Protein AF-A0A2X2W6G7-F1 (afdb_monomer_lite)

Foldseek 3Di:
DVVLQDPVLQCLVPPCPVDDDPDHPQLLVQLVVVCVVVVHPDPVVSLVVVVVDPPSCVSSVHPDRDDPVVNVCCCVSCVVSSVVSVVSVCVVCLVVLCVVPVVVSVVPPPDPVVPQDPDLVSDPVSVVVVVVVQVVVCVVPVPRDDD

Sequence (147 aa):
MKMLIPQSFYNAYYSSTGRPRDYSLSSMLTAFIVQKILGISETELFINILNLSKELRSLCNLNKVPHESQFSRFKSNFIQHIHSFFNHLVDITEPICKKLNSELSKIIIADTTCIEAYVKENNPKYFESLLNTGKVAKKKNSNIIIF

Secondary structure (DSSP, 8-state):
-GGGS-HHHHHHHTS--SS--SS-HHHHHHHHHHHHHTT---HHHHHHHHHH-HHHHHHTT-SSPPPHHHHHHHHHHHHHHHHHHHHHHHHHHHHHHHHH-HHHHH-S-S--TT---SSGGG-HHHHHHHHHHHHHHHHH-TT----

InterPro domains:
  IPR008490 Transposase InsH, N-terminal [PF05598] (8-76)

Radius of gyration: 22.39 Å; chains: 1; bounding box: 59×37×56 Å

Structure (mmCIF, N/CA/C/O backbone):
data_AF-A0A2X2W6G7-F1
#
_entry.id   AF-A0A2X2W6G7-F1
#
loop_
_atom_site.group_PDB
_atom_site.id
_atom_site.type_symbol
_atom_site.label_atom_id
_atom_site.label_alt_id
_atom_site.label_comp_id
_atom_site.label_asym_id
_atom_site.label_entity_id
_atom_site.label_seq_id
_atom_site.pdbx_PDB_ins_code
_atom_site.Cartn_x
_atom_site.Cartn_y
_atom_site.Cartn_z
_atom_site.occupancy
_atom_site.B_iso_or_equiv
_atom_site.auth_seq_id
_atom_site.auth_comp_id
_atom_site.auth_asym_id
_atom_site.auth_atom_id
_atom_site.pdbx_PDB_model_num
ATOM 1 N N . MET A 1 1 ? 6.331 -10.532 4.046 1.00 79.62 1 MET A N 1
ATOM 2 C CA . MET A 1 1 ? 5.569 -10.021 2.883 1.00 79.62 1 MET A CA 1
ATOM 3 C C . MET A 1 1 ? 5.287 -11.098 1.838 1.00 79.62 1 MET A C 1
ATOM 5 O O . MET A 1 1 ? 4.125 -11.393 1.635 1.00 79.62 1 MET A O 1
ATOM 9 N N . LYS A 1 2 ? 6.293 -11.736 1.212 1.00 80.00 2 LYS A N 1
ATOM 10 C CA . LYS A 1 2 ? 6.070 -12.720 0.123 1.00 80.00 2 LYS A CA 1
ATOM 11 C C . LYS A 1 2 ? 5.066 -13.842 0.445 1.00 80.00 2 LYS A C 1
ATOM 13 O O . LYS A 1 2 ? 4.282 -14.185 -0.420 1.00 80.00 2 LYS A O 1
ATOM 18 N N . MET A 1 3 ? 5.060 -14.358 1.676 1.00 86.12 3 MET A N 1
ATOM 19 C CA . MET A 1 3 ? 4.130 -15.416 2.109 1.00 86.12 3 MET A CA 1
ATOM 20 C C . MET A 1 3 ? 2.677 -14.951 2.288 1.00 86.12 3 MET A C 1
ATOM 22 O O . MET A 1 3 ? 1.789 -15.785 2.360 1.00 86.12 3 MET A O 1
ATOM 26 N N . LEU A 1 4 ? 2.441 -13.641 2.395 1.00 90.75 4 LEU A N 1
ATOM 27 C CA . LEU A 1 4 ? 1.111 -13.069 2.630 1.00 90.75 4 LEU A CA 1
ATOM 28 C C . LEU A 1 4 ? 0.411 -12.672 1.327 1.00 90.75 4 LEU A C 1
ATOM 30 O O . LEU A 1 4 ? -0.777 -12.383 1.338 1.00 90.75 4 LEU A O 1
ATOM 34 N N . ILE A 1 5 ? 1.149 -12.581 0.218 1.00 93.12 5 ILE A N 1
ATOM 35 C CA . ILE A 1 5 ? 0.612 -12.122 -1.063 1.00 93.12 5 ILE A CA 1
ATOM 36 C C . ILE A 1 5 ? -0.111 -13.297 -1.736 1.00 93.12 5 ILE A C 1
ATOM 38 O O . ILE A 1 5 ? 0.545 -14.299 -2.027 1.00 93.12 5 ILE A O 1
ATOM 42 N N . PRO A 1 6 ? -1.413 -13.178 -2.062 1.00 93.56 6 PRO A N 1
ATOM 43 C CA . PRO A 1 6 ? -2.123 -14.191 -2.824 1.00 93.56 6 PRO A CA 1
ATOM 44 C C . PRO A 1 6 ? -1.435 -14.488 -4.155 1.00 93.56 6 PRO A C 1
ATOM 46 O O . PRO A 1 6 ? -1.022 -13.574 -4.879 1.00 93.56 6 PRO A O 1
ATOM 49 N N . GLN A 1 7 ? -1.387 -15.768 -4.524 1.00 93.62 7 GLN A N 1
ATOM 50 C CA . GLN A 1 7 ? -0.758 -16.203 -5.773 1.00 93.62 7 GLN A CA 1
ATOM 51 C C . GLN A 1 7 ? -1.377 -15.523 -7.004 1.00 93.62 7 GLN A C 1
ATOM 53 O O . GLN A 1 7 ? -0.671 -15.198 -7.956 1.00 93.62 7 GLN A O 1
ATOM 58 N N . SER A 1 8 ? -2.684 -15.245 -6.971 1.00 94.81 8 SER A N 1
ATOM 59 C CA . SER A 1 8 ? -3.388 -14.517 -8.032 1.00 94.81 8 SER A CA 1
ATOM 60 C C . SER A 1 8 ? -2.820 -13.112 -8.257 1.00 94.81 8 SER A C 1
ATOM 62 O O . SER A 1 8 ? -2.610 -12.714 -9.401 1.00 94.81 8 SER A O 1
ATOM 64 N N . PHE A 1 9 ? -2.507 -12.377 -7.185 1.00 96.25 9 PHE A N 1
ATOM 65 C CA . PHE A 1 9 ? -1.894 -11.052 -7.277 1.00 96.25 9 PHE A CA 1
ATOM 66 C C . PHE A 1 9 ? -0.451 -11.150 -7.778 1.00 96.25 9 PHE A C 1
ATOM 68 O O . PHE A 1 9 ? -0.048 -10.403 -8.669 1.00 96.25 9 PHE A O 1
ATOM 75 N N . TYR A 1 10 ? 0.319 -12.113 -7.267 1.00 95.31 10 TYR A N 1
ATOM 76 C CA . TYR A 1 10 ? 1.674 -12.353 -7.759 1.00 95.31 10 TYR A CA 1
ATOM 77 C C . TYR A 1 10 ? 1.682 -12.595 -9.277 1.00 95.31 10 TYR A C 1
ATOM 79 O O . TYR A 1 10 ? 2.390 -11.904 -10.012 1.00 95.31 10 TYR A O 1
ATOM 87 N N . ASN A 1 11 ? 0.832 -13.506 -9.755 1.00 94.75 11 ASN A N 1
ATOM 88 C CA . ASN A 1 11 ? 0.717 -13.835 -11.174 1.00 94.75 11 ASN A CA 1
ATOM 89 C C . ASN A 1 11 ? 0.271 -12.628 -12.008 1.00 94.75 11 ASN A C 1
ATOM 91 O O . ASN A 1 11 ? 0.847 -12.370 -13.062 1.00 94.75 11 ASN A O 1
ATOM 95 N N . ALA A 1 12 ? -0.710 -11.856 -11.532 1.00 94.75 12 ALA A N 1
ATOM 96 C CA . ALA A 1 12 ? -1.168 -10.653 -12.223 1.00 94.75 12 ALA A CA 1
ATOM 97 C C . ALA A 1 12 ? -0.053 -9.602 -12.342 1.00 94.75 12 ALA A C 1
ATOM 99 O O . ALA A 1 12 ? 0.148 -9.023 -13.412 1.00 94.75 12 ALA A O 1
ATOM 100 N N . TYR A 1 13 ? 0.716 -9.381 -11.272 1.00 94.94 13 TYR A N 1
ATOM 101 C CA . TYR A 1 13 ? 1.792 -8.393 -11.262 1.00 94.94 13 TYR A CA 1
ATOM 102 C C . TYR A 1 13 ? 2.936 -8.757 -12.212 1.00 94.94 13 TYR A C 1
ATOM 104 O O . TYR A 1 13 ? 3.426 -7.886 -12.935 1.00 94.94 13 TYR A O 1
ATOM 112 N N . TYR A 1 14 ? 3.343 -10.028 -12.229 1.00 93.25 14 TYR A N 1
ATOM 113 C CA . TYR A 1 14 ? 4.440 -10.529 -13.067 1.00 93.25 14 TYR A CA 1
ATOM 114 C C . TYR A 1 14 ? 3.983 -11.103 -14.414 1.00 93.25 14 TYR A C 1
ATOM 116 O O . TYR A 1 14 ? 4.782 -11.711 -15.124 1.00 93.25 14 TYR A O 1
ATOM 124 N N . SER A 1 15 ? 2.719 -10.895 -14.791 1.00 92.56 15 SER A N 1
ATOM 125 C CA . SER A 1 15 ? 2.242 -11.201 -16.139 1.00 92.56 15 SER A CA 1
ATOM 126 C C . SER A 1 15 ? 3.077 -10.456 -17.189 1.00 92.56 15 SER A C 1
ATOM 128 O O . SER A 1 15 ? 3.595 -9.363 -16.940 1.00 92.56 15 SER A O 1
ATOM 130 N N . SER A 1 16 ? 3.253 -11.064 -18.365 1.00 82.69 16 SER A N 1
ATOM 131 C CA . SER A 1 16 ? 4.088 -10.484 -19.419 1.00 82.69 16 SER A CA 1
ATOM 132 C C . SER A 1 16 ? 3.477 -9.179 -19.935 1.00 82.69 16 SER A C 1
ATOM 134 O O . SER A 1 16 ? 2.479 -9.188 -20.649 1.00 82.69 16 SER A O 1
ATOM 136 N N . THR A 1 17 ? 4.086 -8.045 -19.579 1.00 80.44 17 THR A N 1
ATOM 137 C CA . THR A 1 17 ? 3.672 -6.703 -20.028 1.00 80.44 17 THR A CA 1
ATOM 138 C C . THR A 1 17 ? 4.614 -6.102 -21.075 1.00 80.44 17 THR A C 1
ATOM 140 O O . THR A 1 17 ? 4.616 -4.891 -21.282 1.00 80.44 17 THR A O 1
ATOM 143 N N . GLY A 1 18 ? 5.481 -6.914 -21.691 1.00 76.44 18 GLY A N 1
ATOM 144 C CA . GLY A 1 18 ? 6.450 -6.480 -22.712 1.00 76.44 18 GLY A CA 1
ATOM 145 C C . GLY A 1 18 ? 7.601 -5.599 -22.202 1.00 76.44 18 GLY A C 1
ATOM 146 O O . GLY A 1 18 ? 8.544 -5.332 -22.940 1.00 76.44 18 GLY A O 1
ATOM 147 N N . ARG A 1 19 ? 7.560 -5.162 -20.938 1.00 78.25 19 ARG A N 1
ATOM 148 C CA . ARG A 1 19 ? 8.652 -4.474 -20.240 1.00 78.25 19 ARG A CA 1
ATOM 149 C C . ARG A 1 19 ? 8.802 -5.042 -18.830 1.00 78.25 19 ARG A C 1
ATOM 151 O O . ARG A 1 19 ? 7.784 -5.153 -18.139 1.00 78.25 19 ARG A O 1
ATOM 158 N N . PRO A 1 20 ? 10.027 -5.388 -18.396 1.00 82.69 20 PRO A N 1
ATOM 159 C CA . PRO A 1 20 ? 10.262 -5.808 -17.024 1.00 82.69 20 PRO A CA 1
ATOM 160 C C . PRO A 1 20 ? 9.945 -4.655 -16.067 1.00 82.69 20 PRO A C 1
ATOM 162 O O . PRO A 1 20 ? 10.126 -3.483 -16.397 1.00 82.69 20 PRO A O 1
ATOM 165 N N . ARG A 1 21 ? 9.434 -4.988 -14.881 1.00 88.81 21 ARG A N 1
ATOM 166 C CA . ARG A 1 21 ? 9.170 -4.000 -13.832 1.00 88.81 21 ARG A CA 1
ATOM 167 C C . ARG A 1 21 ? 10.437 -3.767 -13.019 1.00 88.81 21 ARG A C 1
ATOM 169 O O . ARG A 1 21 ? 11.046 -4.727 -12.561 1.00 88.81 21 ARG A O 1
ATOM 176 N N . ASP A 1 22 ? 10.759 -2.503 -12.765 1.00 91.06 22 ASP A N 1
ATOM 177 C CA . ASP A 1 22 ? 11.934 -2.115 -11.968 1.00 91.06 22 ASP A CA 1
ATOM 178 C C . ASP A 1 22 ? 11.794 -2.466 -10.477 1.00 91.06 22 ASP A C 1
ATOM 180 O O . ASP A 1 22 ? 12.781 -2.643 -9.766 1.00 91.06 22 ASP A O 1
ATOM 184 N N . TYR A 1 23 ? 10.552 -2.552 -9.992 1.00 94.44 23 TYR A N 1
ATOM 185 C CA . TYR A 1 23 ? 10.229 -2.753 -8.583 1.00 94.44 23 TYR A CA 1
ATOM 186 C C . TYR A 1 23 ? 9.495 -4.074 -8.383 1.00 94.44 23 TYR A C 1
ATOM 188 O O . TYR A 1 23 ? 8.578 -4.417 -9.134 1.00 94.44 23 TYR A O 1
ATOM 196 N N . SER A 1 24 ? 9.864 -4.808 -7.333 1.00 94.88 24 SER A N 1
ATOM 197 C CA . SER A 1 24 ? 9.149 -6.027 -6.959 1.00 94.88 24 SER A CA 1
ATOM 198 C C . SER A 1 24 ? 7.759 -5.698 -6.401 1.00 94.88 24 SER A C 1
ATOM 200 O O . SER A 1 24 ? 7.569 -4.651 -5.777 1.00 94.88 24 SER A O 1
ATOM 202 N N . LEU A 1 25 ? 6.803 -6.622 -6.556 1.00 95.44 25 LEU A N 1
ATOM 203 C CA . LEU A 1 25 ? 5.467 -6.498 -5.956 1.00 95.44 25 LEU A CA 1
ATOM 204 C C . LEU A 1 25 ? 5.550 -6.251 -4.444 1.00 95.44 25 LEU A C 1
ATOM 206 O O . LEU A 1 25 ? 4.866 -5.387 -3.906 1.00 95.44 25 LEU A O 1
ATOM 210 N N . SER A 1 26 ? 6.436 -6.987 -3.767 1.00 95.62 26 SER A N 1
ATOM 211 C CA . SER A 1 26 ? 6.648 -6.844 -2.329 1.00 95.62 26 SER A CA 1
ATOM 212 C C . SER A 1 26 ? 7.136 -5.444 -1.966 1.00 95.62 26 SER A C 1
ATOM 214 O O . SER A 1 26 ? 6.670 -4.903 -0.975 1.00 95.62 26 SER A O 1
ATOM 216 N N . SER A 1 27 ? 8.052 -4.862 -2.744 1.00 96.19 27 SER A N 1
ATOM 217 C CA . SER A 1 27 ? 8.588 -3.527 -2.461 1.00 96.19 27 SER A CA 1
ATOM 218 C C . SER A 1 27 ? 7.514 -2.450 -2.623 1.00 96.19 27 SER A C 1
ATOM 220 O O . SER A 1 27 ? 7.364 -1.594 -1.755 1.00 96.19 27 SER A O 1
ATOM 222 N N . MET A 1 28 ? 6.720 -2.526 -3.698 1.00 96.44 28 MET A N 1
ATOM 223 C CA . MET A 1 28 ? 5.619 -1.584 -3.938 1.00 96.44 28 MET A CA 1
ATOM 224 C C . MET A 1 28 ? 4.521 -1.698 -2.873 1.00 96.44 28 MET A C 1
ATOM 226 O O . MET A 1 28 ? 4.051 -0.675 -2.378 1.00 96.44 28 MET A O 1
ATOM 230 N N . LEU A 1 29 ? 4.147 -2.921 -2.473 1.00 95.88 29 LEU A N 1
ATOM 231 C CA . LEU A 1 29 ? 3.177 -3.137 -1.394 1.00 95.88 29 LEU A CA 1
ATOM 232 C C . LEU A 1 29 ? 3.687 -2.617 -0.052 1.00 95.88 29 LEU A C 1
ATOM 234 O O . LEU A 1 29 ? 2.956 -1.901 0.627 1.00 95.88 29 LEU A O 1
ATOM 238 N N . THR A 1 30 ? 4.932 -2.931 0.322 1.00 95.81 30 THR A N 1
ATOM 239 C CA . THR A 1 30 ? 5.510 -2.425 1.572 1.00 95.81 30 THR A CA 1
ATOM 240 C C . THR A 1 30 ? 5.552 -0.900 1.572 1.00 95.81 30 THR A C 1
ATOM 242 O O . THR A 1 30 ? 5.121 -0.297 2.547 1.00 95.81 30 THR A O 1
ATOM 245 N N . ALA A 1 31 ? 5.987 -0.269 0.476 1.00 96.31 31 ALA A N 1
ATOM 246 C CA . ALA A 1 31 ? 5.999 1.189 0.360 1.00 96.31 31 ALA A CA 1
ATOM 247 C C . ALA A 1 31 ? 4.596 1.792 0.532 1.00 96.31 31 ALA A C 1
ATOM 249 O O . ALA A 1 31 ? 4.430 2.763 1.267 1.00 96.31 31 ALA A O 1
ATOM 250 N N . PHE A 1 32 ? 3.576 1.184 -0.080 1.00 93.81 32 PHE A N 1
ATOM 251 C CA . PHE A 1 32 ? 2.191 1.637 0.050 1.00 93.81 32 PHE A CA 1
ATOM 252 C C . PHE A 1 32 ? 1.662 1.493 1.485 1.00 93.81 32 PHE A C 1
ATOM 254 O O . PHE A 1 32 ? 1.036 2.410 2.007 1.00 93.81 32 PHE A O 1
ATOM 261 N N . ILE A 1 33 ? 1.948 0.370 2.150 1.00 93.06 33 ILE A N 1
ATOM 262 C CA . ILE A 1 33 ? 1.555 0.135 3.547 1.00 93.06 33 ILE A CA 1
ATOM 263 C C . ILE A 1 33 ? 2.252 1.130 4.476 1.00 93.06 33 ILE A C 1
ATOM 265 O O . ILE A 1 33 ? 1.593 1.746 5.307 1.00 93.06 33 ILE A O 1
ATOM 269 N N . VAL A 1 34 ? 3.560 1.333 4.307 1.00 95.12 34 VAL A N 1
ATOM 270 C CA . VAL A 1 34 ? 4.342 2.289 5.103 1.00 95.12 34 VAL A CA 1
ATOM 271 C C . VAL A 1 34 ? 3.801 3.707 4.935 1.00 95.12 34 VAL A C 1
ATOM 273 O O . VAL A 1 34 ? 3.588 4.387 5.934 1.00 95.12 34 VAL A O 1
ATOM 276 N N . GLN A 1 35 ? 3.494 4.134 3.705 1.00 94.75 35 GLN A N 1
ATOM 277 C CA . GLN A 1 35 ? 2.869 5.437 3.457 1.00 94.75 35 GLN A CA 1
ATOM 278 C C . GLN A 1 35 ? 1.567 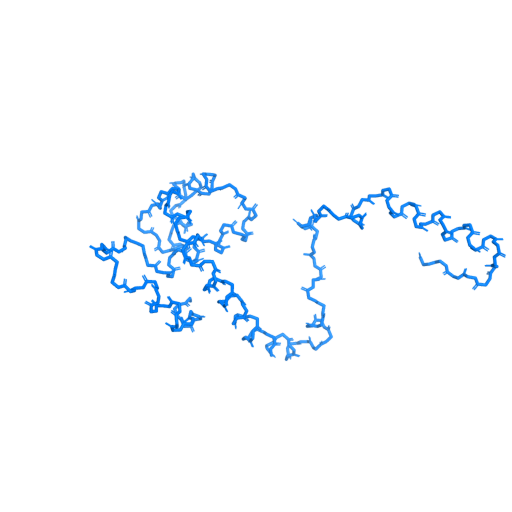5.607 4.260 1.00 94.75 35 GLN A C 1
ATOM 280 O O . GLN A 1 35 ? 1.321 6.680 4.811 1.00 94.75 35 GLN A O 1
ATOM 285 N N . LYS A 1 36 ? 0.746 4.550 4.353 1.00 90.88 36 LYS A N 1
ATOM 286 C CA . LYS A 1 36 ? -0.518 4.571 5.106 1.00 90.88 36 LYS A CA 1
ATOM 287 C C . LYS A 1 36 ? -0.335 4.515 6.616 1.00 90.88 36 LYS A C 1
ATOM 289 O O . LYS A 1 36 ? -1.031 5.248 7.306 1.00 90.88 36 LYS A O 1
ATOM 294 N N . ILE A 1 37 ? 0.617 3.732 7.119 1.00 90.75 37 ILE A N 1
ATOM 295 C CA . ILE A 1 37 ? 0.957 3.704 8.551 1.00 90.75 37 ILE A CA 1
ATOM 296 C C . ILE A 1 37 ? 1.442 5.080 9.022 1.00 90.75 37 ILE A C 1
ATOM 298 O O . ILE A 1 37 ? 1.087 5.515 10.110 1.00 90.75 37 ILE A O 1
ATOM 302 N N . LEU A 1 38 ? 2.213 5.784 8.190 1.00 91.12 38 LEU A N 1
ATOM 303 C CA . LEU A 1 38 ? 2.703 7.131 8.492 1.00 91.12 38 LEU A CA 1
ATOM 304 C C . LEU A 1 38 ? 1.642 8.231 8.308 1.00 91.12 38 LEU A C 1
ATOM 306 O O . LEU A 1 38 ? 1.949 9.400 8.521 1.00 91.12 38 LEU A O 1
ATOM 310 N N . GLY A 1 39 ? 0.419 7.892 7.882 1.00 90.31 39 GLY A N 1
ATOM 311 C CA . GLY A 1 39 ? -0.654 8.868 7.674 1.00 90.31 39 GLY A CA 1
ATOM 312 C C . GLY A 1 39 ? -0.411 9.846 6.518 1.00 90.31 39 GLY A C 1
ATOM 313 O O . GLY A 1 39 ? -1.030 10.904 6.467 1.00 90.31 39 GLY A O 1
ATOM 314 N N . ILE A 1 40 ? 0.479 9.521 5.574 1.00 92.00 40 ILE A N 1
ATOM 315 C CA . ILE A 1 40 ? 0.839 10.426 4.477 1.00 92.00 40 ILE A CA 1
ATOM 316 C C . ILE A 1 40 ? -0.171 10.271 3.329 1.00 92.00 40 ILE A C 1
ATOM 318 O O . ILE A 1 40 ? -0.277 9.208 2.702 1.00 92.00 40 ILE A O 1
ATOM 322 N N . SER A 1 41 ? -0.922 11.336 3.035 1.00 89.31 41 SER A N 1
ATOM 323 C CA . SER A 1 41 ? -1.871 11.365 1.911 1.00 89.31 41 SER A CA 1
ATOM 324 C C . SER A 1 41 ? -1.163 11.552 0.568 1.00 89.31 41 SER A C 1
ATOM 326 O O . SER A 1 41 ? -1.454 10.818 -0.380 1.00 89.31 41 SER A O 1
ATOM 328 N N .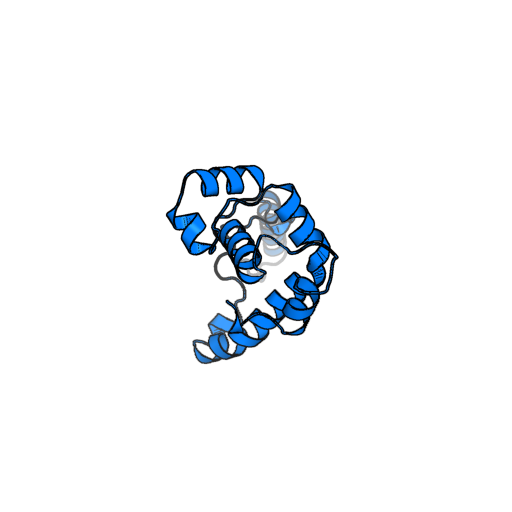 GLU A 1 42 ? -0.201 12.476 0.517 1.00 93.44 42 GLU A N 1
ATOM 329 C CA . GLU A 1 42 ? 0.458 12.906 -0.715 1.00 93.44 42 GLU A CA 1
ATOM 330 C C . GLU A 1 42 ? 1.608 11.982 -1.121 1.00 93.44 42 GLU A C 1
ATOM 332 O O . GLU A 1 42 ? 2.515 11.677 -0.340 1.00 93.44 42 GLU A O 1
ATOM 337 N N . THR A 1 43 ? 1.601 11.545 -2.382 1.00 95.38 43 THR A N 1
ATOM 338 C CA . THR A 1 43 ? 2.656 10.666 -2.916 1.00 95.38 43 THR A CA 1
ATOM 339 C C . THR A 1 43 ? 3.983 11.408 -3.046 1.00 95.38 43 THR A C 1
ATOM 341 O O . THR A 1 43 ? 5.027 10.841 -2.733 1.00 95.38 43 THR A O 1
ATOM 344 N N . GLU A 1 44 ? 3.953 12.682 -3.436 1.00 96.44 44 GLU A N 1
ATOM 345 C CA . GLU A 1 44 ? 5.150 13.519 -3.553 1.00 96.44 44 GLU A CA 1
ATOM 346 C C . GLU A 1 44 ? 5.861 13.697 -2.203 1.00 96.44 44 GLU A C 1
ATOM 348 O O . GLU A 1 44 ? 7.072 13.490 -2.102 1.00 96.44 44 GLU A O 1
ATOM 353 N N . LEU A 1 45 ? 5.105 13.978 -1.134 1.00 97.19 45 LEU A N 1
ATOM 354 C CA . LEU A 1 45 ? 5.659 14.076 0.217 1.00 97.19 45 LEU A CA 1
ATOM 355 C C . LEU A 1 45 ? 6.329 12.763 0.639 1.00 97.19 45 LEU A C 1
ATOM 357 O O . LEU A 1 45 ? 7.444 12.768 1.162 1.00 97.19 45 LEU A O 1
ATOM 361 N N . PHE A 1 46 ? 5.684 11.628 0.366 1.00 97.62 46 PHE A N 1
ATOM 362 C CA . PHE A 1 46 ? 6.261 10.321 0.668 1.00 97.62 46 PHE A CA 1
ATOM 363 C C . PHE A 1 46 ? 7.546 10.048 -0.130 1.00 97.62 46 PHE A C 1
ATOM 365 O O . PHE A 1 46 ? 8.526 9.557 0.430 1.00 97.62 46 PHE A O 1
ATOM 372 N N . ILE A 1 47 ? 7.580 10.417 -1.414 1.00 97.75 47 ILE A N 1
ATOM 373 C CA . ILE A 1 47 ? 8.777 10.329 -2.263 1.00 97.75 47 ILE A CA 1
ATOM 374 C C . ILE A 1 47 ? 9.920 11.170 -1.684 1.00 97.75 47 ILE A C 1
ATOM 376 O O . ILE A 1 47 ? 11.050 10.683 -1.603 1.00 97.75 47 ILE A O 1
ATOM 380 N N . ASN A 1 48 ? 9.640 12.392 -1.230 1.00 97.75 48 ASN A N 1
ATOM 381 C CA . ASN A 1 48 ? 10.639 13.253 -0.596 1.00 97.75 48 ASN A CA 1
ATOM 382 C C . ASN A 1 48 ? 11.208 12.610 0.675 1.00 97.75 48 ASN A C 1
ATOM 384 O O . ASN A 1 48 ? 12.426 12.549 0.838 1.00 97.75 48 ASN A O 1
ATOM 388 N N . ILE A 1 49 ? 10.358 12.030 1.525 1.00 97.19 49 ILE A N 1
ATOM 389 C CA . ILE A 1 49 ? 10.803 11.309 2.727 1.00 97.19 49 ILE A CA 1
ATOM 390 C C . ILE A 1 49 ? 11.664 10.090 2.357 1.00 97.19 49 ILE A C 1
ATOM 392 O O . ILE A 1 49 ? 12.713 9.873 2.966 1.00 97.19 49 ILE A O 1
ATOM 396 N N . LEU A 1 50 ? 11.280 9.315 1.336 1.00 97.56 50 LEU A N 1
ATOM 397 C CA . LEU A 1 50 ? 12.088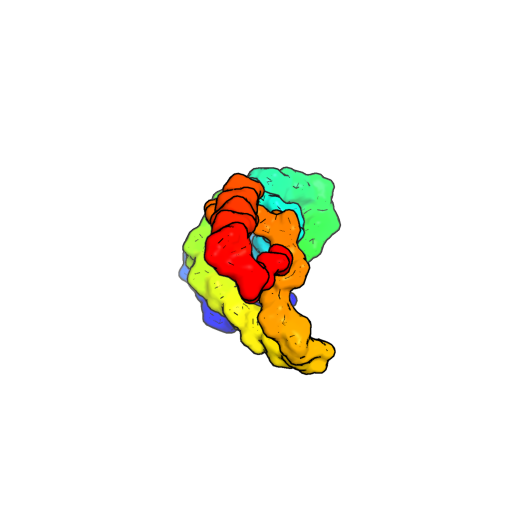 8.191 0.847 1.00 97.56 50 LEU A CA 1
ATOM 398 C C . LEU A 1 50 ? 13.453 8.649 0.310 1.00 97.56 50 LEU A C 1
ATOM 400 O O . LEU A 1 50 ? 14.451 7.954 0.503 1.00 97.56 50 LEU A O 1
ATOM 404 N N . ASN A 1 51 ? 13.531 9.807 -0.347 1.00 97.50 51 ASN A N 1
ATOM 405 C CA . ASN A 1 51 ? 14.810 10.366 -0.789 1.00 97.50 51 ASN A CA 1
ATOM 406 C C . ASN A 1 51 ? 15.708 10.751 0.397 1.00 97.50 51 ASN A C 1
ATOM 408 O O . ASN A 1 51 ? 16.922 10.554 0.325 1.00 97.50 51 ASN A O 1
ATOM 412 N N . LEU A 1 52 ? 15.117 11.235 1.493 1.00 97.19 52 LEU A N 1
ATOM 413 C CA . LEU A 1 52 ? 15.837 11.689 2.685 1.00 97.19 52 LEU A CA 1
ATOM 414 C C . LEU A 1 52 ? 16.240 10.551 3.638 1.00 97.19 52 LEU A C 1
ATOM 416 O O . LEU A 1 52 ? 17.279 10.654 4.284 1.00 97.19 52 LEU A O 1
ATOM 420 N N . SER A 1 53 ? 15.476 9.454 3.715 1.00 96.44 53 SER A N 1
ATOM 421 C CA . SER A 1 53 ? 15.768 8.326 4.615 1.00 96.44 53 SER A CA 1
ATOM 422 C C . SER A 1 53 ? 16.175 7.063 3.858 1.00 96.44 53 SER A C 1
ATOM 424 O O . SER A 1 53 ? 15.389 6.425 3.148 1.00 96.44 53 SER A O 1
ATOM 426 N N . LYS A 1 54 ? 17.430 6.644 4.046 1.00 96.00 54 LYS A N 1
ATOM 427 C CA . LYS A 1 54 ? 17.930 5.366 3.517 1.00 96.00 54 LYS A CA 1
ATOM 428 C C . LYS A 1 54 ? 17.312 4.180 4.259 1.00 96.00 54 LYS A C 1
ATOM 430 O O . LYS A 1 54 ? 17.032 3.155 3.642 1.00 96.00 54 LYS A O 1
ATOM 435 N N . GLU A 1 55 ? 17.072 4.331 5.552 1.00 96.44 55 GLU A N 1
ATOM 436 C CA . GLU A 1 55 ? 16.459 3.337 6.430 1.00 96.44 55 GLU A CA 1
ATOM 437 C C . GLU A 1 55 ? 15.041 3.024 5.957 1.00 96.44 55 GLU A C 1
ATOM 439 O O . GLU A 1 55 ? 14.695 1.855 5.787 1.00 96.44 55 GLU A O 1
ATOM 444 N N . LEU A 1 56 ? 14.250 4.055 5.639 1.00 96.19 56 LEU A N 1
ATOM 445 C CA . LEU A 1 56 ? 12.889 3.875 5.140 1.00 96.19 56 LEU A CA 1
ATOM 446 C C . LEU A 1 56 ? 12.866 3.209 3.757 1.00 96.19 56 LEU A C 1
ATOM 448 O O . LEU A 1 56 ? 12.031 2.339 3.497 1.00 96.19 56 LEU A O 1
ATOM 452 N N . ARG A 1 57 ? 13.820 3.549 2.878 1.00 96.81 57 ARG A N 1
ATOM 453 C CA . ARG A 1 57 ? 13.999 2.843 1.594 1.00 96.81 57 ARG A CA 1
ATOM 454 C C . ARG A 1 57 ? 14.372 1.378 1.787 1.00 96.81 57 ARG A C 1
ATOM 456 O O . ARG A 1 57 ? 13.818 0.523 1.096 1.00 96.81 57 ARG A O 1
ATOM 463 N N . SER A 1 58 ? 15.272 1.095 2.727 1.00 96.62 58 SER A N 1
ATOM 464 C CA . SER A 1 58 ? 15.685 -0.265 3.085 1.00 96.62 58 SER A CA 1
ATOM 465 C C . SER A 1 58 ? 14.505 -1.077 3.625 1.00 96.62 58 SER A C 1
ATOM 467 O O . SER A 1 58 ? 14.262 -2.187 3.156 1.00 96.62 58 SER A O 1
ATOM 469 N N . LEU A 1 59 ? 13.693 -0.484 4.509 1.00 95.50 59 LEU A N 1
ATOM 470 C CA . LEU A 1 59 ? 12.461 -1.087 5.027 1.00 95.50 59 LEU A CA 1
ATOM 471 C C . LEU A 1 59 ? 11.499 -1.474 3.894 1.00 95.50 59 LEU A C 1
ATOM 473 O O . LEU A 1 59 ? 10.927 -2.563 3.896 1.00 95.50 59 LEU A O 1
ATOM 477 N N . CYS A 1 60 ? 11.353 -0.601 2.895 1.00 95.75 60 CYS A N 1
ATOM 478 C CA . CYS A 1 60 ? 10.521 -0.856 1.720 1.00 95.75 60 CYS A CA 1
ATOM 479 C C . CYS A 1 60 ? 11.184 -1.780 0.684 1.00 95.75 60 CYS A C 1
ATOM 481 O O . CYS A 1 60 ? 10.566 -2.094 -0.334 1.00 95.75 60 CYS A O 1
ATOM 483 N N . ASN A 1 61 ? 12.428 -2.213 0.906 1.00 95.62 61 ASN A N 1
ATOM 484 C CA . ASN A 1 61 ? 13.237 -2.968 -0.048 1.00 95.62 61 ASN A CA 1
ATOM 485 C C . ASN A 1 61 ? 13.304 -2.276 -1.430 1.00 95.62 61 ASN A C 1
ATOM 487 O O . ASN A 1 61 ? 13.068 -2.897 -2.474 1.00 95.62 61 ASN A O 1
ATOM 491 N N . LEU A 1 62 ? 13.547 -0.960 -1.419 1.00 95.88 62 LEU A N 1
ATOM 492 C CA . LEU A 1 62 ? 13.651 -0.100 -2.599 1.00 95.88 62 LEU A CA 1
ATOM 493 C C . LEU A 1 62 ? 15.113 0.288 -2.852 1.00 95.88 62 LEU A C 1
ATOM 495 O O . LEU A 1 62 ? 15.686 1.096 -2.125 1.00 95.88 62 LEU A O 1
ATOM 499 N N . ASN A 1 63 ? 15.692 -0.218 -3.943 1.00 92.69 63 ASN A N 1
ATOM 500 C CA . ASN A 1 63 ? 17.042 0.175 -4.379 1.00 92.69 63 ASN A CA 1
ATOM 501 C C . ASN A 1 63 ? 17.082 1.616 -4.918 1.00 92.69 63 ASN A C 1
ATOM 503 O O . ASN A 1 63 ? 18.078 2.321 -4.780 1.00 92.69 63 ASN A O 1
ATOM 507 N N . LYS A 1 64 ? 15.978 2.062 -5.525 1.00 95.19 64 LYS A N 1
ATOM 508 C CA . LYS A 1 64 ? 15.771 3.413 -6.056 1.00 95.19 64 LYS A CA 1
ATOM 509 C C . LYS A 1 64 ? 14.376 3.888 -5.663 1.00 95.19 64 LYS A C 1
ATOM 511 O O . LYS A 1 64 ? 13.463 3.071 -5.577 1.00 95.19 64 LYS A O 1
ATOM 516 N N . VAL A 1 65 ? 14.194 5.189 -5.453 1.00 96.81 65 VAL A N 1
ATOM 517 C CA . VAL A 1 65 ? 12.865 5.751 -5.176 1.00 96.81 65 VAL A CA 1
ATOM 518 C C . VAL A 1 65 ? 12.007 5.686 -6.448 1.00 96.81 65 VAL A C 1
ATOM 520 O O . VAL A 1 65 ? 12.468 6.148 -7.497 1.00 96.81 65 VAL A O 1
ATOM 523 N N . PRO A 1 66 ? 10.805 5.079 -6.407 1.00 96.31 66 PRO A N 1
ATOM 524 C CA . PRO A 1 66 ? 9.881 5.096 -7.531 1.00 96.31 66 PRO A CA 1
ATOM 525 C C . PRO A 1 66 ? 9.406 6.511 -7.837 1.00 96.31 66 PRO A C 1
ATOM 527 O O . PRO A 1 66 ? 9.158 7.306 -6.936 1.00 96.31 66 PRO A O 1
ATOM 530 N N . HIS A 1 67 ? 9.238 6.804 -9.122 1.00 95.44 67 HIS A N 1
ATOM 531 C CA . HIS A 1 67 ? 8.578 8.030 -9.550 1.00 95.44 67 HIS A CA 1
ATOM 532 C C . HIS A 1 67 ? 7.088 7.997 -9.176 1.00 95.44 67 HIS A C 1
ATOM 534 O O . HIS A 1 67 ? 6.489 6.922 -9.098 1.00 95.44 67 HIS A O 1
ATOM 540 N N . GLU A 1 68 ? 6.463 9.162 -9.025 1.00 95.25 68 GLU A N 1
ATOM 541 C CA . GLU A 1 68 ? 5.039 9.290 -8.694 1.00 95.25 68 GLU A CA 1
ATOM 542 C C . GLU A 1 68 ? 4.140 8.472 -9.636 1.00 95.25 68 GLU A C 1
ATOM 544 O O . GLU A 1 68 ? 3.288 7.697 -9.202 1.00 95.25 68 GLU A O 1
ATOM 549 N N . SER A 1 69 ? 4.403 8.543 -10.942 1.00 94.38 69 SER A N 1
ATOM 550 C CA . SER A 1 69 ? 3.672 7.768 -11.953 1.00 94.38 69 SER A CA 1
ATOM 551 C C . SER A 1 69 ? 3.716 6.250 -11.724 1.00 94.38 69 SER A C 1
ATOM 553 O O . SER A 1 69 ? 2.772 5.554 -12.103 1.00 94.38 69 SER A O 1
ATOM 555 N N . GLN A 1 70 ? 4.761 5.720 -11.081 1.00 94.56 70 GLN A N 1
ATOM 556 C CA . GLN A 1 70 ? 4.857 4.298 -10.738 1.00 94.56 70 GLN A CA 1
ATOM 557 C C . GLN A 1 70 ? 3.903 3.939 -9.594 1.00 94.56 70 GLN A C 1
ATOM 559 O O . GLN A 1 70 ? 3.243 2.902 -9.669 1.00 94.56 70 GLN A O 1
ATOM 564 N N . PHE A 1 71 ? 3.771 4.803 -8.581 1.00 94.75 71 PHE A N 1
ATOM 565 C CA . PHE A 1 71 ? 2.778 4.637 -7.515 1.00 94.75 71 PHE A CA 1
ATOM 566 C C . PHE A 1 71 ? 1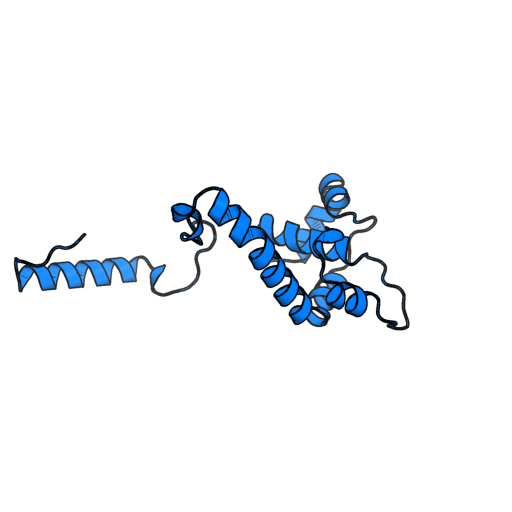.355 4.700 -8.075 1.00 94.75 71 PHE A C 1
ATOM 568 O O . PHE A 1 71 ? 0.546 3.808 -7.807 1.00 94.75 71 PHE A O 1
ATOM 575 N N . SER A 1 72 ? 1.071 5.690 -8.923 1.00 93.69 72 SER A N 1
ATOM 576 C CA . SER A 1 72 ? -0.244 5.859 -9.551 1.00 93.69 72 SER A CA 1
ATOM 577 C C . SER A 1 72 ? -0.628 4.661 -10.422 1.00 93.69 72 SER A C 1
ATOM 579 O O . SER A 1 72 ? -1.736 4.133 -10.296 1.00 93.69 72 SER A O 1
ATOM 581 N N . ARG A 1 73 ? 0.294 4.168 -11.260 1.00 93.56 73 ARG A N 1
ATOM 582 C CA . ARG A 1 73 ? 0.084 2.963 -12.086 1.00 93.56 73 ARG A CA 1
ATOM 583 C C . ARG A 1 73 ? -0.087 1.706 -11.247 1.00 93.56 73 ARG A C 1
ATOM 585 O O . ARG A 1 73 ? -0.944 0.888 -11.557 1.00 93.56 73 ARG A O 1
ATOM 592 N N . PHE A 1 74 ? 0.708 1.544 -10.191 1.00 94.69 74 PHE A N 1
ATOM 593 C CA . PHE A 1 74 ? 0.572 0.400 -9.295 1.00 94.69 74 PHE A CA 1
ATOM 594 C C . PHE A 1 74 ? -0.810 0.377 -8.635 1.00 94.69 74 PHE A C 1
ATOM 596 O O . PHE A 1 74 ? -1.508 -0.632 -8.692 1.00 94.69 74 PHE A O 1
ATOM 603 N N . LYS A 1 75 ? -1.241 1.512 -8.079 1.00 92.88 75 LYS A N 1
ATOM 604 C CA . LYS A 1 75 ? -2.543 1.627 -7.422 1.00 92.88 75 LYS A CA 1
ATOM 605 C C . LYS A 1 75 ? -3.696 1.381 -8.395 1.00 92.88 75 LYS A C 1
ATOM 607 O O . LYS A 1 75 ? -4.573 0.583 -8.092 1.00 92.88 75 LYS A O 1
ATOM 612 N N . SER A 1 76 ? -3.691 2.044 -9.551 1.00 94.12 76 SER A N 1
ATOM 613 C CA . SER A 1 76 ? -4.775 1.934 -10.540 1.00 94.12 76 SER A CA 1
ATOM 614 C C . SER A 1 76 ? -4.872 0.538 -11.153 1.00 94.12 76 SER A C 1
ATOM 616 O O . SER A 1 76 ? -5.950 -0.050 -11.151 1.00 94.12 76 SER A O 1
ATOM 618 N N . ASN A 1 77 ? -3.753 -0.035 -11.604 1.00 94.88 77 ASN A N 1
ATOM 619 C CA . ASN A 1 77 ? -3.762 -1.325 -12.295 1.00 94.88 77 ASN A CA 1
ATOM 620 C C . ASN A 1 77 ? -4.090 -2.504 -11.371 1.00 94.88 77 ASN A C 1
ATOM 622 O O . ASN A 1 77 ? -4.562 -3.534 -11.845 1.00 94.88 77 ASN A O 1
ATOM 626 N N . PHE A 1 78 ? -3.820 -2.380 -10.069 1.00 95.38 78 PHE A N 1
ATOM 627 C CA . PHE A 1 78 ? -3.934 -3.493 -9.125 1.00 95.38 78 PHE A CA 1
ATOM 628 C C . PHE A 1 78 ? -4.914 -3.240 -7.980 1.00 95.38 78 PHE A C 1
ATOM 630 O O . PHE A 1 78 ? -4.906 -3.996 -7.014 1.00 95.38 78 PHE A O 1
ATOM 637 N N . ILE A 1 79 ? -5.784 -2.230 -8.072 1.00 95.00 79 ILE A N 1
ATOM 638 C CA . ILE A 1 79 ? -6.710 -1.859 -6.988 1.00 95.00 79 ILE A CA 1
ATOM 639 C C . ILE A 1 79 ? -7.532 -3.046 -6.466 1.00 95.00 79 ILE A C 1
ATOM 641 O O . ILE A 1 79 ? -7.628 -3.243 -5.257 1.00 95.00 79 ILE A O 1
ATOM 645 N N . GLN A 1 80 ? -8.053 -3.883 -7.365 1.00 96.38 80 GLN A N 1
ATOM 646 C CA . GLN A 1 80 ? -8.852 -5.056 -6.998 1.00 96.38 80 GLN A CA 1
ATOM 647 C C . GLN A 1 80 ? -8.013 -6.113 -6.274 1.00 96.38 80 GLN A C 1
ATOM 649 O O . GLN A 1 80 ? -8.443 -6.697 -5.282 1.00 96.38 80 GLN A O 1
ATOM 654 N N . HIS A 1 81 ? -6.774 -6.315 -6.721 1.00 96.81 81 HIS A N 1
ATOM 655 C CA . HIS A 1 81 ? -5.849 -7.231 -6.066 1.00 96.81 81 HIS A CA 1
ATOM 656 C C . HIS A 1 81 ? -5.369 -6.709 -4.710 1.00 96.81 81 HIS A C 1
ATOM 658 O O . HIS A 1 81 ? -5.225 -7.495 -3.779 1.00 96.81 81 HIS A O 1
ATOM 664 N N . ILE A 1 82 ? -5.162 -5.396 -4.576 1.00 94.88 82 ILE A N 1
ATOM 665 C CA . ILE A 1 82 ? -4.842 -4.749 -3.300 1.00 94.88 82 ILE A CA 1
ATOM 666 C C . ILE A 1 82 ? -6.004 -4.942 -2.322 1.00 94.88 82 ILE A C 1
ATOM 668 O O . ILE A 1 82 ? -5.777 -5.345 -1.186 1.00 94.88 82 ILE A O 1
ATOM 672 N N . HIS A 1 83 ? -7.243 -4.720 -2.767 1.00 93.12 83 HIS A N 1
ATOM 673 C CA . HIS A 1 83 ? -8.431 -4.949 -1.947 1.00 93.12 83 HIS A CA 1
ATOM 674 C C . HIS A 1 83 ? -8.531 -6.411 -1.483 1.00 93.12 83 HIS A C 1
ATOM 676 O O . HIS A 1 83 ? -8.629 -6.674 -0.287 1.00 93.12 83 HIS A O 1
ATOM 682 N N . SER A 1 84 ? -8.405 -7.368 -2.409 1.00 93.81 84 SER A N 1
ATOM 683 C CA . SER A 1 84 ? -8.404 -8.800 -2.080 1.00 93.81 84 SER A CA 1
ATOM 684 C C . SER A 1 84 ? -7.256 -9.192 -1.142 1.00 93.81 84 SER A C 1
ATOM 686 O O . SER A 1 84 ? -7.463 -10.007 -0.248 1.00 93.81 84 SER A O 1
ATOM 688 N N . PHE A 1 85 ? -6.071 -8.597 -1.298 1.00 94.50 85 PHE A N 1
ATOM 689 C CA . PHE A 1 85 ? -4.944 -8.808 -0.391 1.00 94.50 85 PHE A CA 1
ATOM 690 C C . PHE A 1 85 ? -5.265 -8.347 1.034 1.00 94.50 85 PHE A C 1
ATOM 692 O O . PHE A 1 85 ? -5.011 -9.095 1.971 1.00 94.50 85 PHE A O 1
ATOM 699 N N . PHE A 1 86 ? -5.858 -7.164 1.213 1.00 91.25 86 PHE A N 1
ATOM 700 C CA . PHE A 1 86 ? -6.254 -6.700 2.546 1.00 91.25 86 PHE A CA 1
ATOM 701 C C . PHE A 1 86 ? -7.355 -7.564 3.165 1.00 91.25 86 PHE A C 1
ATOM 703 O O . PHE A 1 86 ? -7.254 -7.883 4.346 1.00 91.25 86 PHE A O 1
ATOM 710 N N . ASN A 1 87 ? -8.342 -8.010 2.383 1.00 91.19 87 ASN A N 1
ATOM 711 C CA . ASN A 1 87 ? -9.350 -8.956 2.877 1.00 91.19 87 ASN A CA 1
ATOM 712 C C . ASN A 1 87 ? -8.696 -10.272 3.325 1.00 91.19 87 ASN A C 1
ATOM 714 O O . ASN A 1 87 ? -8.955 -10.745 4.423 1.00 91.19 87 ASN A O 1
ATOM 718 N N . HIS A 1 88 ? -7.751 -10.796 2.541 1.00 91.56 88 HIS A N 1
ATOM 719 C CA . HIS A 1 88 ? -6.999 -11.992 2.914 1.00 91.56 88 HIS A CA 1
ATOM 720 C C . HIS A 1 88 ? -6.186 -11.812 4.207 1.00 91.56 88 HIS A C 1
ATOM 722 O O . HIS A 1 88 ? -6.076 -12.737 5.009 1.00 91.56 88 HIS A O 1
ATOM 728 N N . LEU A 1 89 ? -5.624 -10.620 4.442 1.00 90.69 89 LEU A N 1
ATOM 729 C CA . LEU A 1 89 ? -4.961 -10.323 5.712 1.00 90.69 89 LEU A CA 1
ATOM 730 C C . LEU A 1 89 ? -5.943 -10.361 6.886 1.00 90.69 89 LEU A C 1
ATOM 732 O O . LEU A 1 89 ? -5.563 -10.857 7.942 1.00 90.69 89 LEU A O 1
ATOM 736 N N . VAL A 1 90 ? -7.176 -9.877 6.708 1.00 89.31 90 VAL A N 1
ATOM 737 C CA . VAL A 1 90 ? -8.234 -9.979 7.728 1.00 89.31 90 VAL A CA 1
ATOM 738 C C . VAL A 1 90 ? -8.566 -11.443 8.007 1.00 89.31 90 VAL A C 1
ATOM 740 O O . VAL A 1 90 ? -8.584 -11.833 9.170 1.00 89.31 90 VAL A O 1
ATOM 743 N N . ASP A 1 91 ? -8.711 -12.273 6.972 1.00 91.38 91 ASP A N 1
ATOM 744 C CA . ASP A 1 91 ? -8.984 -13.710 7.138 1.00 91.38 91 ASP A CA 1
ATOM 745 C C . ASP A 1 91 ? -7.890 -14.417 7.962 1.00 91.38 91 ASP A C 1
ATOM 747 O O . ASP A 1 91 ? -8.169 -15.323 8.749 1.00 91.38 91 ASP A O 1
ATOM 751 N N . ILE A 1 92 ? -6.628 -13.999 7.798 1.00 91.50 92 ILE A N 1
ATOM 752 C CA . ILE A 1 92 ? -5.494 -14.534 8.564 1.00 91.50 92 ILE A CA 1
ATOM 753 C C . ILE A 1 92 ? -5.495 -14.007 10.004 1.00 91.50 92 ILE A C 1
ATOM 755 O O . ILE A 1 92 ? -5.197 -14.758 10.937 1.00 91.50 92 ILE A O 1
ATOM 759 N N . THR A 1 93 ? -5.767 -12.716 10.206 1.00 90.50 93 THR A N 1
ATOM 760 C CA . THR A 1 93 ? -5.625 -12.077 11.522 1.00 90.50 93 THR A CA 1
ATOM 761 C C . THR A 1 93 ? -6.832 -12.295 12.421 1.00 90.50 93 THR A C 1
ATOM 763 O O . THR A 1 93 ? -6.652 -12.410 13.631 1.00 90.50 93 THR A O 1
ATOM 766 N N . GLU A 1 94 ? -8.039 -12.433 11.877 1.00 89.31 94 GLU A N 1
ATOM 767 C CA . GLU A 1 94 ? -9.270 -12.639 12.643 1.00 89.31 94 GLU A CA 1
ATOM 768 C C . GLU A 1 94 ? -9.191 -13.817 13.638 1.00 89.31 94 GLU A C 1
ATOM 770 O O . GLU A 1 94 ? -9.457 -13.601 14.828 1.00 89.31 94 GLU A O 1
ATOM 775 N N . PRO A 1 95 ? -8.790 -15.047 13.248 1.00 92.75 95 PRO A N 1
ATOM 776 C CA . PRO A 1 95 ? -8.668 -16.150 14.201 1.00 92.75 95 PRO A CA 1
ATOM 777 C C . PRO A 1 95 ? -7.577 -15.907 15.254 1.00 92.75 95 PRO A C 1
ATOM 779 O O . PRO A 1 95 ? -7.723 -16.345 16.398 1.00 92.75 95 PRO A O 1
ATOM 782 N N . ILE A 1 96 ? -6.506 -15.183 14.906 1.00 92.06 96 ILE A N 1
ATOM 783 C CA . ILE A 1 96 ? -5.436 -14.812 15.844 1.00 92.06 96 ILE A CA 1
ATOM 784 C C . ILE A 1 96 ? -5.986 -13.834 16.888 1.00 92.06 96 ILE A C 1
ATOM 786 O O . ILE A 1 96 ? -5.833 -14.068 18.087 1.00 92.06 96 ILE A O 1
ATOM 790 N N . CYS A 1 97 ? -6.685 -12.786 16.449 1.00 89.00 97 CYS A N 1
ATOM 791 C CA . CYS A 1 97 ? -7.318 -11.802 17.324 1.00 89.00 97 CYS A CA 1
ATOM 792 C C . CYS A 1 97 ? -8.343 -12.458 18.258 1.00 89.00 97 CYS A C 1
ATOM 794 O O . CYS A 1 97 ? -8.306 -12.223 19.466 1.00 89.00 97 CYS A O 1
ATOM 796 N N . LYS A 1 98 ? -9.200 -13.345 17.730 1.00 89.31 98 LYS A N 1
ATOM 797 C CA . LYS A 1 98 ? -10.176 -14.109 18.529 1.00 89.31 98 LYS A CA 1
ATOM 798 C C . LYS A 1 98 ? -9.508 -14.970 19.600 1.00 89.31 98 LYS A C 1
ATOM 800 O O . LYS A 1 98 ? -10.015 -15.044 20.718 1.00 89.31 98 LYS A O 1
ATOM 805 N N . LYS A 1 99 ? -8.372 -15.600 19.273 1.00 93.94 99 LYS A N 1
ATOM 806 C CA . LYS A 1 99 ? -7.593 -16.416 20.216 1.00 93.94 99 LYS A CA 1
ATOM 807 C C . LYS A 1 99 ? -6.910 -15.574 21.297 1.00 93.94 99 LYS A C 1
ATOM 809 O O . LYS A 1 99 ? -6.776 -16.049 22.419 1.00 93.94 99 LYS A O 1
ATOM 814 N N . LEU A 1 100 ? -6.475 -14.357 20.966 1.00 90.62 100 LEU A N 1
ATOM 815 C CA . LEU A 1 100 ? -5.866 -13.435 21.928 1.00 90.62 100 LEU A CA 1
ATOM 816 C C . LEU A 1 100 ? -6.898 -12.895 22.921 1.00 90.62 100 LEU A C 1
ATOM 818 O O . LEU A 1 100 ? -6.674 -12.952 24.128 1.00 90.62 100 LEU A O 1
ATOM 822 N N . ASN A 1 101 ? -8.021 -12.376 22.425 1.00 89.38 101 ASN A N 1
ATOM 823 C CA . ASN A 1 101 ? -9.131 -11.924 23.256 1.00 89.38 101 ASN A CA 1
ATOM 824 C C . ASN A 1 101 ? -10.411 -11.831 22.414 1.00 89.38 101 ASN A C 1
ATOM 826 O O . ASN A 1 101 ? -10.545 -10.947 21.570 1.00 89.38 101 ASN A O 1
ATOM 830 N N . SER A 1 102 ? -11.372 -12.721 22.669 1.00 86.88 102 SER A N 1
ATOM 831 C CA . SER A 1 102 ? -12.609 -12.777 21.885 1.00 86.88 102 SER A CA 1
ATOM 832 C C . SER A 1 102 ? -13.455 -11.507 22.003 1.00 86.88 102 SER A C 1
ATOM 834 O O . SER A 1 102 ? -14.021 -11.081 21.000 1.00 86.88 102 SER A O 1
ATOM 836 N N . GLU A 1 103 ? -13.506 -10.866 23.172 1.00 84.31 103 GLU A N 1
ATOM 837 C CA . GLU A 1 103 ? -14.284 -9.637 23.358 1.00 84.31 103 GLU A CA 1
ATOM 838 C C . GLU A 1 103 ? -13.633 -8.445 22.655 1.00 84.31 103 GLU A C 1
ATOM 840 O O . GLU A 1 103 ? -14.287 -7.777 21.857 1.00 84.31 103 GLU A O 1
ATOM 845 N N . LEU A 1 104 ? -12.327 -8.231 22.847 1.00 79.88 104 LEU A N 1
ATOM 846 C CA . LEU A 1 104 ? -11.607 -7.150 22.161 1.00 79.88 104 LEU A CA 1
ATOM 847 C C . LEU A 1 104 ? -11.550 -7.367 20.644 1.00 79.88 104 LEU A C 1
ATOM 849 O O . LEU A 1 104 ? -11.602 -6.398 19.898 1.00 79.88 104 LEU A O 1
ATOM 853 N N . SER A 1 105 ? -11.514 -8.617 20.166 1.00 80.25 105 SER A N 1
ATOM 854 C CA . SER A 1 105 ? -11.523 -8.916 18.724 1.00 80.25 105 SER A CA 1
ATOM 855 C C . SER A 1 105 ? -12.811 -8.492 18.008 1.00 80.25 105 SER A C 1
ATOM 857 O O . SER A 1 105 ? -12.793 -8.293 16.797 1.00 80.25 105 SER A O 1
ATOM 859 N N . LYS A 1 106 ? -13.922 -8.339 18.745 1.00 78.88 106 LYS A N 1
ATOM 860 C CA . LYS A 1 106 ? -15.192 -7.817 18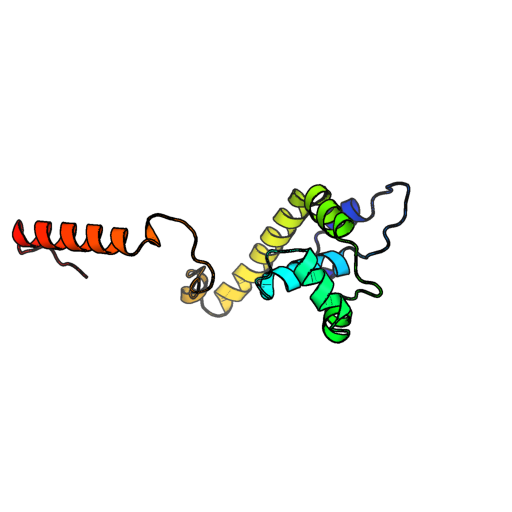.208 1.00 78.88 106 LYS A CA 1
ATOM 861 C C . LYS A 1 106 ? -15.163 -6.294 18.061 1.00 78.88 106 LYS A C 1
ATOM 863 O O . LYS A 1 106 ? -15.957 -5.734 17.309 1.00 78.88 106 LYS A O 1
ATOM 868 N N . ILE A 1 107 ? -14.259 -5.621 18.772 1.00 74.44 107 ILE A N 1
ATOM 869 C CA . ILE A 1 107 ? -14.081 -4.174 18.722 1.00 74.44 107 ILE A CA 1
ATOM 870 C C . ILE A 1 107 ? -13.091 -3.890 17.590 1.00 74.44 107 ILE A C 1
ATOM 872 O O . ILE A 1 107 ? -11.882 -3.848 17.789 1.00 74.44 107 ILE A O 1
ATOM 876 N N . ILE A 1 108 ? -13.616 -3.723 16.372 1.00 60.53 108 ILE A N 1
ATOM 877 C CA . ILE A 1 108 ? -12.819 -3.498 15.147 1.00 60.53 108 ILE A CA 1
ATOM 878 C C . ILE A 1 108 ? -11.957 -2.222 15.260 1.00 60.53 108 ILE A C 1
ATOM 880 O O . ILE A 1 108 ? -10.967 -2.068 14.549 1.00 60.53 108 ILE A O 1
ATOM 884 N N . ILE A 1 109 ? -12.312 -1.303 16.160 1.00 56.38 109 ILE A N 1
ATOM 885 C CA . ILE A 1 109 ? -11.697 0.012 16.305 1.00 56.38 109 ILE A CA 1
ATOM 886 C C . ILE A 1 109 ? -11.780 0.418 17.778 1.00 56.38 109 ILE A C 1
ATOM 888 O O . ILE A 1 109 ? -12.839 0.831 18.242 1.00 56.38 109 ILE A O 1
ATOM 892 N N . ALA A 1 110 ? -10.684 0.305 18.526 1.00 47.06 110 ALA A N 1
ATOM 893 C CA . ALA A 1 110 ? -10.574 0.979 19.822 1.00 47.06 110 ALA A CA 1
ATOM 894 C C . ALA A 1 110 ? -9.950 2.379 19.695 1.00 47.06 110 ALA A C 1
ATOM 896 O O . ALA A 1 110 ? -10.088 3.176 20.615 1.00 47.06 110 ALA A O 1
ATOM 897 N N . ASP A 1 111 ? -9.310 2.710 18.565 1.00 48.69 111 ASP A N 1
ATOM 898 C CA . ASP A 1 111 ? -8.713 4.033 18.388 1.00 48.69 111 ASP A CA 1
ATOM 899 C C . ASP A 1 111 ? -8.763 4.530 16.928 1.00 48.69 111 ASP A C 1
ATOM 901 O O . ASP A 1 111 ? -7.854 4.312 16.129 1.00 48.69 111 ASP A O 1
ATOM 905 N N . THR A 1 112 ? -9.869 5.186 16.562 1.00 45.47 112 THR A N 1
ATOM 906 C CA . THR A 1 112 ? -9.989 6.037 15.359 1.00 45.47 112 THR A CA 1
ATOM 907 C C . THR A 1 112 ? -9.665 7.498 15.648 1.00 45.47 112 THR A C 1
ATOM 909 O O . THR A 1 112 ? -9.983 8.343 14.815 1.00 45.47 112 THR A O 1
ATOM 912 N N . THR A 1 113 ? -9.037 7.851 16.776 1.00 53.62 113 THR A N 1
ATOM 913 C CA . THR A 1 113 ? -8.744 9.274 17.052 1.00 53.62 113 THR A CA 1
ATOM 914 C C . THR A 1 113 ? -7.860 9.919 15.976 1.00 53.62 113 THR A C 1
ATOM 916 O O . THR A 1 113 ? -7.905 11.130 15.800 1.00 53.62 113 THR A O 1
ATOM 919 N N . CYS A 1 114 ? -7.140 9.121 15.176 1.00 46.81 114 CYS A N 1
ATOM 920 C CA . CYS A 1 114 ? -6.387 9.593 14.009 1.00 46.81 114 CYS A CA 1
ATOM 921 C C . CYS A 1 114 ? -7.173 9.658 12.680 1.00 46.81 114 CYS A C 1
ATOM 923 O O . CYS A 1 114 ? -6.620 10.131 11.689 1.00 46.81 114 CYS A O 1
ATOM 925 N N . ILE A 1 115 ? -8.422 9.183 12.605 1.00 52.28 115 ILE A N 1
ATOM 926 C CA . ILE A 1 115 ? -9.247 9.220 11.383 1.00 52.28 115 ILE A CA 1
ATOM 927 C C . ILE A 1 115 ? -10.591 9.875 11.711 1.00 52.28 115 ILE A C 1
ATOM 929 O O . ILE A 1 115 ? -11.597 9.206 11.953 1.00 52.28 115 ILE A O 1
ATOM 933 N N . GLU A 1 116 ? -10.625 11.205 11.674 1.00 59.72 116 GLU A N 1
ATOM 934 C CA . GLU A 1 116 ? -11.882 11.950 11.646 1.00 59.72 116 GLU A CA 1
ATOM 935 C C . GLU A 1 116 ? -12.530 11.776 10.265 1.00 59.72 116 GLU A C 1
ATOM 937 O O . GLU A 1 116 ? -12.265 12.516 9.317 1.00 59.72 116 GLU A O 1
ATOM 942 N N . ALA A 1 117 ? -13.378 10.759 10.107 1.00 59.34 117 ALA A N 1
ATOM 943 C CA . ALA A 1 117 ? -14.237 10.690 8.931 1.00 59.34 117 ALA A CA 1
ATOM 944 C C . ALA A 1 117 ? -15.158 11.927 8.914 1.00 59.34 117 ALA A C 1
ATOM 946 O O . ALA A 1 117 ? -15.722 12.278 9.951 1.00 59.34 117 ALA A O 1
ATOM 947 N N . TYR A 1 118 ? -15.345 12.582 7.761 1.00 66.69 118 TYR A N 1
ATOM 948 C CA . TYR A 1 118 ? -16.261 13.727 7.624 1.00 66.69 118 TYR A CA 1
ATOM 949 C C . TYR A 1 118 ? -17.721 13.249 7.585 1.00 66.69 118 TYR A C 1
ATOM 951 O O . TYR A 1 118 ? -18.419 13.342 6.575 1.00 66.69 118 TYR A O 1
ATOM 959 N N . VAL A 1 119 ? -18.156 12.649 8.687 1.00 74.50 119 VAL A N 1
ATOM 960 C CA . VAL A 1 119 ? -19.506 12.135 8.899 1.00 74.50 119 VAL A CA 1
ATOM 961 C C . VAL A 1 119 ? -20.210 12.986 9.943 1.00 74.50 119 VAL A C 1
ATOM 963 O O . VAL A 1 119 ? -19.579 13.670 10.753 1.00 74.50 119 VAL A O 1
ATOM 966 N N . LYS A 1 120 ? -21.541 12.976 9.904 1.00 72.12 120 LYS A N 1
ATOM 967 C CA . LYS A 1 120 ? -22.383 13.825 10.752 1.00 72.12 120 LYS A CA 1
ATOM 968 C C . LYS A 1 120 ? -22.092 13.597 12.238 1.00 72.12 120 LYS A C 1
ATOM 970 O O . LYS A 1 120 ? -22.101 14.545 13.015 1.00 72.12 120 LYS A O 1
ATOM 975 N N . GLU A 1 121 ? -21.789 12.355 12.585 1.00 75.75 121 GLU A N 1
ATOM 976 C CA . GLU A 1 121 ? -21.461 11.846 13.911 1.00 75.75 121 GLU A CA 1
ATOM 977 C C . GLU A 1 121 ? -20.189 12.477 14.484 1.00 75.75 121 GLU A C 1
ATOM 979 O O . GLU A 1 121 ? -20.123 12.692 15.685 1.00 75.75 121 GLU A O 1
ATOM 984 N N . ASN A 1 122 ? -19.228 12.866 13.643 1.00 72.81 122 ASN A N 1
ATOM 985 C CA . ASN A 1 122 ? -17.968 13.477 14.078 1.00 72.81 122 ASN A CA 1
ATOM 986 C C . ASN A 1 122 ? -18.049 15.011 14.199 1.00 72.81 122 ASN A C 1
ATOM 988 O O . ASN A 1 122 ? -17.061 15.664 14.522 1.00 72.81 122 ASN A O 1
ATOM 992 N N . ASN A 1 123 ? -19.219 15.615 13.953 1.00 80.56 123 ASN A N 1
ATOM 993 C CA . ASN A 1 123 ? -19.433 17.048 14.133 1.00 80.56 123 ASN A CA 1
ATOM 994 C C . ASN A 1 123 ? -19.856 17.353 15.586 1.00 80.56 123 ASN A C 1
ATOM 996 O O . ASN A 1 123 ? -20.923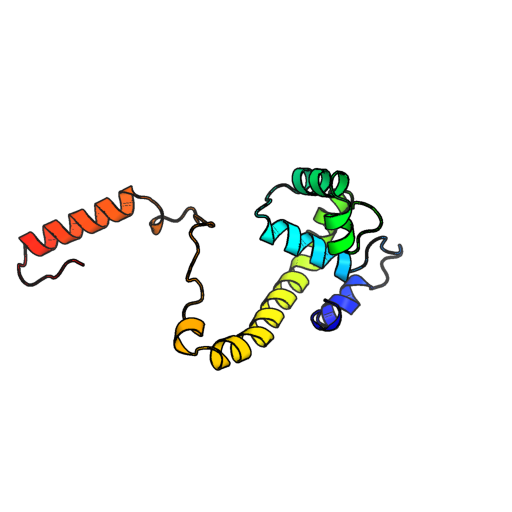 16.894 16.007 1.00 80.56 123 ASN A O 1
ATOM 1000 N N . PRO A 1 124 ? -19.131 18.207 16.334 1.00 78.06 124 PRO A N 1
ATOM 1001 C CA . PRO A 1 124 ? -19.497 18.585 17.705 1.00 78.06 124 PRO A CA 1
ATOM 1002 C C . PRO A 1 124 ? -20.936 19.110 17.844 1.00 78.06 124 PRO A C 1
ATOM 1004 O O . PRO A 1 124 ? -21.628 18.816 18.819 1.00 78.06 124 PRO A O 1
ATOM 1007 N N . LYS A 1 125 ? -21.441 19.815 16.822 1.00 83.69 125 LYS A N 1
ATOM 1008 C CA . LYS A 1 125 ? -22.815 20.346 16.804 1.00 83.69 125 LYS A CA 1
ATOM 1009 C C . LYS A 1 125 ? -23.875 19.249 16.735 1.00 83.69 125 LYS A C 1
ATOM 1011 O O . LYS A 1 125 ? -25.002 19.447 17.189 1.00 83.69 125 LYS A O 1
ATOM 1016 N N . TYR A 1 126 ? -23.546 18.102 16.144 1.00 84.69 126 TYR A N 1
ATOM 1017 C CA . TYR A 1 126 ? -24.471 16.977 16.066 1.00 84.69 126 TYR A CA 1
ATOM 1018 C C . TYR A 1 126 ? -24.669 16.333 17.438 1.00 84.69 126 TYR A C 1
ATOM 1020 O O . TYR A 1 126 ? -25.813 16.126 17.847 1.00 84.69 126 TYR A O 1
ATOM 1028 N N . PHE A 1 127 ? -23.583 16.126 18.188 1.00 81.69 127 PHE A N 1
ATOM 1029 C CA . PHE A 1 127 ? -23.655 15.672 19.577 1.00 81.69 127 PHE A CA 1
ATOM 1030 C C . PHE A 1 127 ? -24.448 16.639 20.463 1.00 81.69 127 PHE A C 1
ATOM 1032 O O . PHE A 1 127 ? -25.336 16.204 21.197 1.00 81.69 127 PHE A O 1
ATOM 1039 N N . GLU A 1 128 ? -24.211 17.951 20.352 1.00 87.44 128 GLU A N 1
ATOM 1040 C CA . GLU A 1 128 ? -25.001 18.951 21.087 1.00 87.44 128 GLU A CA 1
ATOM 1041 C C . GLU A 1 128 ? -26.496 18.891 20.739 1.00 87.44 128 GLU A C 1
ATOM 1043 O O . GLU A 1 128 ? -27.352 18.993 21.622 1.00 87.44 128 GLU A O 1
ATOM 1048 N N . SER A 1 129 ? -26.832 18.688 19.462 1.00 88.44 129 SER A N 1
ATOM 1049 C CA . SER A 1 129 ? -28.219 18.551 19.006 1.00 88.44 129 SER A CA 1
ATOM 1050 C C . SER A 1 129 ? -28.906 17.311 19.595 1.00 88.44 129 SER A C 1
ATOM 1052 O O . SER A 1 129 ? -30.033 17.406 20.097 1.00 88.44 129 SER A O 1
ATOM 1054 N N . LEU A 1 130 ? -28.218 16.166 19.599 1.00 87.62 130 LEU A N 1
ATOM 1055 C CA . LEU A 1 130 ? -28.679 14.930 20.240 1.00 87.62 130 LEU A CA 1
ATOM 1056 C C . LEU A 1 130 ? -28.879 15.117 21.747 1.00 87.62 130 LEU A C 1
ATOM 1058 O O . LEU A 1 130 ? -29.941 14.776 22.273 1.00 87.62 130 LEU A O 1
ATOM 1062 N N . LEU A 1 131 ? -27.909 15.733 22.427 1.00 87.69 131 LEU A N 1
ATOM 1063 C CA . LEU A 1 131 ? -27.970 16.001 23.863 1.00 87.69 131 LEU A CA 1
ATOM 1064 C C . LEU A 1 131 ? -29.156 16.907 24.218 1.00 87.69 131 LEU A C 1
ATOM 1066 O O . LEU A 1 131 ? -29.893 16.637 25.168 1.00 87.69 131 LEU A O 1
ATOM 1070 N N . ASN A 1 132 ? -29.373 17.969 23.442 1.00 88.94 132 ASN A N 1
ATOM 1071 C CA . ASN A 1 132 ? -30.499 18.878 23.643 1.00 88.94 132 ASN A CA 1
ATOM 1072 C C . ASN A 1 132 ? -31.842 18.178 23.407 1.00 88.94 132 ASN A C 1
ATOM 1074 O O . ASN A 1 132 ? -32.776 18.365 24.189 1.00 88.94 132 ASN A O 1
ATOM 1078 N N . THR A 1 133 ? -31.924 17.316 22.393 1.00 88.62 133 THR A N 1
ATOM 1079 C CA . THR A 1 133 ? -33.117 16.497 22.130 1.00 88.62 133 THR A CA 1
ATOM 1080 C C . THR A 1 133 ? -33.404 15.550 23.297 1.00 88.62 133 THR A C 1
ATOM 1082 O O . THR A 1 133 ? -34.541 15.485 23.771 1.00 88.62 133 THR A O 1
ATOM 1085 N N . GLY A 1 134 ? -32.370 14.894 23.832 1.00 86.88 134 GLY A N 1
ATOM 1086 C CA . GLY A 1 134 ? -32.471 14.060 25.029 1.00 86.88 134 GLY A CA 1
ATOM 1087 C C . GLY A 1 134 ? -32.973 14.845 26.244 1.00 86.88 134 GLY A C 1
ATOM 1088 O O . GLY A 1 134 ? -33.930 14.428 26.898 1.00 86.88 134 GLY A O 1
ATOM 1089 N N . LYS A 1 135 ? -32.398 16.026 26.515 1.00 87.19 135 LYS A N 1
ATOM 1090 C CA . LYS A 1 135 ? -32.819 16.908 27.623 1.00 87.19 135 LYS A CA 1
ATOM 1091 C C . LYS A 1 135 ? -34.293 17.304 27.516 1.00 87.19 135 LYS A C 1
ATOM 1093 O O . LYS A 1 135 ? -35.010 17.276 28.517 1.00 87.19 135 LYS A O 1
ATOM 1098 N N . VAL A 1 136 ? -34.764 17.637 26.312 1.00 89.88 136 VAL A N 1
ATOM 1099 C CA . VAL A 1 136 ? -36.181 17.952 26.060 1.00 89.88 136 VAL A CA 1
ATOM 1100 C C . VAL A 1 136 ? -37.069 16.728 26.290 1.00 89.88 136 VAL A C 1
ATOM 1102 O O . VAL A 1 136 ? -38.121 16.856 26.918 1.00 89.88 136 VAL A O 1
ATOM 1105 N N . ALA A 1 137 ? -36.649 15.544 25.835 1.00 85.88 137 ALA A N 1
ATOM 1106 C CA . ALA A 1 137 ? -37.388 14.301 26.046 1.00 85.88 137 ALA A CA 1
ATOM 1107 C C . ALA A 1 137 ? -37.514 13.955 27.540 1.00 85.88 137 ALA A C 1
ATOM 1109 O O . ALA A 1 137 ? -38.619 13.680 28.004 1.00 85.88 137 ALA A O 1
ATOM 1110 N N . LYS A 1 138 ? -36.431 14.081 28.319 1.00 85.81 138 LYS A N 1
ATOM 1111 C CA . LYS A 1 138 ? -36.443 13.877 29.780 1.00 85.81 138 LYS A CA 1
ATOM 1112 C C . LYS A 1 138 ? -37.316 14.895 30.516 1.00 85.81 138 LYS A C 1
ATOM 1114 O O . LYS A 1 138 ? -37.982 14.549 31.486 1.00 85.81 138 LYS A O 1
ATOM 1119 N N . LYS A 1 139 ? -37.368 16.144 30.040 1.00 84.44 139 LYS A N 1
ATOM 1120 C CA . LYS A 1 139 ? -38.280 17.161 30.589 1.00 84.44 139 LYS A CA 1
ATOM 1121 C C . LYS A 1 139 ? -39.754 16.810 30.343 1.00 84.44 139 LYS A C 1
ATOM 1123 O O . LYS A 1 139 ? -40.597 17.158 31.162 1.00 84.44 139 LYS A O 1
ATOM 1128 N N . LYS A 1 140 ? -40.065 16.136 29.229 1.00 84.69 140 LYS A N 1
ATOM 1129 C CA . LYS A 1 140 ? -41.422 15.667 28.900 1.00 84.69 140 LYS A CA 1
ATOM 1130 C C . LYS A 1 140 ? -41.785 14.343 29.581 1.00 84.69 140 LYS A C 1
ATOM 1132 O O . LYS A 1 140 ? -42.961 14.111 29.832 1.00 84.69 140 LYS A O 1
ATOM 1137 N N . ASN A 1 141 ? -40.806 13.485 29.863 1.00 82.62 141 ASN A N 1
ATOM 1138 C CA . ASN A 1 141 ? -41.005 12.199 30.523 1.00 82.62 141 ASN A CA 1
ATOM 1139 C C . ASN A 1 141 ? -39.822 11.898 31.460 1.00 82.62 141 ASN A C 1
ATOM 1141 O O . ASN A 1 141 ? -38.725 11.555 31.012 1.00 82.62 141 ASN A O 1
ATOM 1145 N N . SER A 1 142 ? -40.057 12.027 32.768 1.00 75.56 142 SER A N 1
ATOM 1146 C CA . SER A 1 142 ? -39.035 11.945 33.823 1.00 75.56 142 SER A CA 1
ATOM 1147 C C . SER A 1 142 ? -38.369 10.573 33.958 1.00 75.56 142 SER A C 1
ATOM 1149 O O . SER A 1 142 ? -37.305 10.482 34.565 1.00 75.56 142 SER A O 1
ATOM 1151 N N . ASN A 1 143 ? -38.953 9.528 33.363 1.00 78.12 143 ASN A N 1
ATOM 1152 C CA . ASN A 1 143 ? -38.426 8.163 33.396 1.00 78.12 143 ASN A CA 1
ATOM 1153 C C . ASN A 1 143 ? -37.363 7.883 32.315 1.00 78.12 143 ASN A C 1
ATOM 1155 O O . ASN A 1 143 ? -36.816 6.784 32.269 1.00 78.12 143 ASN A O 1
ATOM 1159 N N . ILE A 1 144 ? -37.059 8.847 31.434 1.00 72.50 144 ILE A N 1
ATOM 1160 C CA . ILE A 1 144 ? -36.024 8.690 30.402 1.00 72.50 144 ILE A CA 1
ATOM 1161 C C . ILE A 1 144 ? -34.634 8.962 30.998 1.00 72.50 144 ILE A C 1
ATOM 1163 O O . ILE A 1 144 ? -34.357 10.048 31.518 1.00 72.50 144 ILE A O 1
ATOM 1167 N N . ILE A 1 145 ? -33.739 7.980 30.873 1.00 66.94 145 ILE A N 1
ATOM 1168 C CA . ILE A 1 145 ? -32.329 8.077 31.267 1.00 66.94 145 ILE A CA 1
ATOM 1169 C C . ILE A 1 145 ? -31.521 8.584 30.067 1.00 66.94 145 ILE A C 1
ATOM 1171 O O . ILE A 1 145 ? -31.606 8.029 28.975 1.00 66.94 145 ILE A O 1
ATOM 1175 N N . ILE A 1 146 ? -30.754 9.654 30.274 1.00 63.44 146 ILE A N 1
ATOM 1176 C CA . ILE A 1 146 ? -29.774 10.174 29.312 1.00 63.44 146 ILE A CA 1
ATOM 1177 C C . ILE A 1 146 ? -28.408 9.788 29.880 1.00 63.44 146 ILE A C 1
ATOM 1179 O O . ILE A 1 146 ? -28.155 10.112 31.043 1.00 63.44 146 ILE A O 1
ATOM 1183 N N . PHE A 1 147 ? -27.602 9.070 29.097 1.00 57.03 147 PHE A N 1
ATOM 1184 C CA . PHE A 1 147 ? -26.216 8.725 29.423 1.00 57.03 147 PHE A CA 1
ATOM 1185 C C . PHE A 1 147 ? -25.278 9.890 29.105 1.00 57.03 147 PHE A C 1
ATOM 1187 O O . PHE A 1 147 ? -25.542 10.587 28.096 1.00 57.03 147 PHE A O 1
#

pLDDT: mean 87.14, std 12.06, range [45.47, 97.75]

Organism: Clostridium cochlearium (NCBI:txid1494)